Protein AF-A0A4R7D0V7-F1 (afdb_monomer)

Secondary structure (DSSP, 8-state):
-PPPGGG--SHHHHHHHHHHHHHHHHHHHHHHHHHHHHHHHHHHHHHHHHHHHHHHHHHHHHHHHHHHHHTT-

Sequence (73 aa):
MIRPLAYCESIQHFELSIDSIDNRIQELLELRKQYVAGCKALEEDKAAENRLSMQETGDALRIDIMNKIFLQQ

Solvent-accessible surface area (backbone atoms only — not comparable to full-atom values): 4133 Å² total; per-residue (Å²): 121,69,68,62,72,94,74,53,86,48,72,67,50,48,53,58,27,48,55,39,47,54,53,51,49,51,53,50,52,51,52,48,50,52,53,53,52,52,52,50,52,53,52,52,51,52,52,50,54,53,51,52,55,54,49,55,54,51,52,53,52,50,52,53,52,51,50,56,58,62,74,75,111

pLDDT: mean 87.79, std 11.61, range [54.44, 98.56]

Radius of gyration: 29.53 Å; Cα contacts (8 Å, |Δi|>4): 11; chains: 1; bounding box: 62×12×78 Å

Mean predicted aligned error: 9.74 Å

Structure (mmCIF, N/CA/C/O backbone):
data_AF-A0A4R7D0V7-F1
#
_entry.id   AF-A0A4R7D0V7-F1
#
loop_
_atom_site.group_PDB
_atom_site.id
_atom_site.type_symbol
_atom_site.label_atom_id
_atom_site.label_alt_id
_atom_site.label_comp_id
_atom_site.label_asym_id
_atom_site.label_entity_id
_atom_site.label_seq_id
_atom_site.pdbx_PDB_ins_code
_atom_site.Cartn_x
_atom_site.Cartn_y
_atom_site.Cartn_z
_atom_site.occupancy
_atom_site.B_iso_or_equiv
_atom_site.auth_seq_id
_atom_site.auth_comp_id
_atom_site.auth_asym_id
_atom_site.auth_atom_id
_atom_site.pdbx_PDB_model_num
ATOM 1 N N . MET A 1 1 ? 13.363 6.209 -10.190 1.00 70.94 1 MET A N 1
ATOM 2 C CA . MET A 1 1 ? 12.306 6.420 -11.210 1.00 70.94 1 MET A CA 1
ATOM 3 C C . MET A 1 1 ? 12.320 5.205 -12.112 1.00 70.94 1 MET A C 1
ATOM 5 O O . MET A 1 1 ? 13.375 4.898 -12.649 1.00 70.94 1 MET A O 1
ATOM 9 N N . ILE A 1 2 ? 11.199 4.495 -12.232 1.00 88.38 2 ILE A N 1
ATOM 10 C CA . ILE A 1 2 ? 11.141 3.267 -13.033 1.00 88.38 2 ILE A CA 1
ATOM 11 C C . ILE A 1 2 ? 11.115 3.659 -14.511 1.00 88.38 2 ILE A C 1
ATOM 13 O O . ILE A 1 2 ? 10.250 4.426 -14.942 1.00 88.38 2 ILE A O 1
ATOM 17 N N . ARG A 1 3 ? 12.085 3.164 -15.278 1.00 90.31 3 ARG A N 1
ATOM 18 C CA . ARG A 1 3 ? 12.148 3.371 -16.725 1.00 90.31 3 ARG A CA 1
ATOM 19 C C . ARG A 1 3 ? 11.056 2.530 -17.407 1.00 90.31 3 ARG A C 1
ATOM 21 O O . ARG A 1 3 ? 10.854 1.384 -17.008 1.00 90.31 3 ARG A O 1
ATOM 28 N N . PRO A 1 4 ? 10.367 3.034 -18.450 1.00 95.12 4 PRO A N 1
ATOM 29 C CA . PRO A 1 4 ? 9.450 2.196 -19.214 1.00 95.12 4 PRO A CA 1
ATOM 30 C C . PRO A 1 4 ? 10.207 1.075 -19.932 1.00 95.12 4 PRO A C 1
ATOM 32 O O . PRO A 1 4 ? 11.241 1.324 -20.551 1.00 95.12 4 PRO A O 1
ATOM 35 N N . LEU A 1 5 ? 9.657 -0.140 -19.891 1.00 93.69 5 LEU A N 1
ATOM 36 C CA . LEU A 1 5 ? 10.309 -1.359 -20.383 1.00 93.69 5 LEU A CA 1
ATOM 37 C C . LEU A 1 5 ? 10.794 -1.252 -21.838 1.00 93.69 5 LEU A C 1
ATOM 39 O O . LEU A 1 5 ? 11.870 -1.739 -22.166 1.00 93.69 5 LEU A O 1
ATOM 43 N N . ALA A 1 6 ? 10.030 -0.562 -22.690 1.00 95.38 6 ALA A N 1
ATOM 44 C CA . ALA A 1 6 ? 10.364 -0.342 -24.098 1.00 95.38 6 ALA A CA 1
ATOM 45 C C . ALA A 1 6 ? 11.667 0.454 -24.322 1.00 95.38 6 ALA A C 1
ATOM 47 O O . ALA A 1 6 ? 12.215 0.409 -25.416 1.00 95.38 6 ALA A O 1
ATOM 48 N N . TYR A 1 7 ? 12.164 1.165 -23.305 1.00 95.19 7 TYR A N 1
ATOM 49 C CA . TYR A 1 7 ? 13.410 1.937 -23.361 1.00 95.19 7 TYR A CA 1
ATOM 50 C C . TYR A 1 7 ? 14.571 1.248 -22.621 1.00 95.19 7 TYR A C 1
ATOM 52 O O . TYR A 1 7 ? 15.606 1.876 -22.365 1.00 95.19 7 TYR A O 1
ATOM 60 N N . CYS A 1 8 ? 14.406 -0.008 -22.198 1.00 96.25 8 CYS A N 1
ATOM 61 C CA . CYS A 1 8 ? 15.478 -0.796 -21.596 1.00 96.25 8 CYS A CA 1
ATOM 62 C C . CYS A 1 8 ? 16.324 -1.444 -22.700 1.00 96.25 8 CYS A C 1
ATOM 64 O O . CYS A 1 8 ? 15.851 -2.301 -23.436 1.00 96.25 8 CYS A O 1
ATOM 66 N N . GLU A 1 9 ? 17.586 -1.029 -22.798 1.00 97.00 9 GLU A N 1
ATOM 67 C CA . GLU A 1 9 ? 18.493 -1.383 -23.901 1.00 97.00 9 GLU A CA 1
ATOM 68 C C . GLU A 1 9 ? 19.729 -2.153 -23.413 1.00 97.00 9 GLU A C 1
ATOM 70 O O . GLU A 1 9 ? 20.477 -2.713 -24.208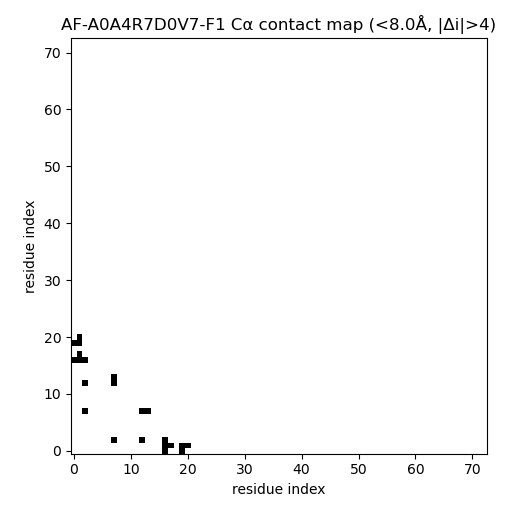 1.00 97.00 9 GLU A O 1
ATOM 75 N N . SER A 1 10 ? 19.956 -2.196 -22.099 1.00 97.88 10 SER A N 1
ATOM 76 C CA . SER A 1 10 ? 21.087 -2.874 -21.471 1.00 97.88 10 SER A CA 1
ATOM 77 C C . SER A 1 10 ? 20.635 -3.601 -20.211 1.00 97.88 10 SER A C 1
ATOM 79 O O . SER A 1 10 ? 19.649 -3.202 -19.590 1.00 97.88 10 SER A O 1
ATOM 81 N N . ILE A 1 11 ? 21.382 -4.633 -19.803 1.00 97.69 11 ILE A N 1
ATOM 82 C CA . ILE A 1 11 ? 21.145 -5.363 -18.543 1.00 97.69 11 ILE A CA 1
ATOM 83 C C . ILE A 1 11 ? 21.074 -4.380 -17.364 1.00 97.69 11 ILE A C 1
ATOM 85 O O . ILE A 1 11 ? 20.133 -4.433 -16.578 1.00 97.69 11 ILE A O 1
ATOM 89 N N . GLN A 1 12 ? 21.972 -3.392 -17.334 1.00 97.62 12 GLN A N 1
ATOM 90 C CA . GLN A 1 12 ? 21.998 -2.353 -16.307 1.00 97.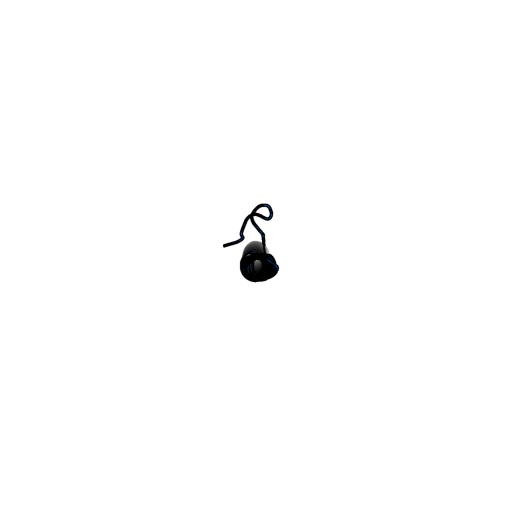62 12 GLN A CA 1
ATOM 91 C C . GLN A 1 12 ? 20.690 -1.538 -16.232 1.00 97.62 12 GLN A C 1
ATOM 93 O O . GLN A 1 12 ? 20.266 -1.157 -15.142 1.00 97.62 12 GLN A O 1
ATOM 98 N N . HIS A 1 13 ? 20.010 -1.266 -17.357 1.00 97.62 13 HIS A N 1
ATOM 99 C CA . HIS A 1 13 ? 18.703 -0.589 -17.327 1.00 97.62 13 HIS A CA 1
ATOM 100 C C . HIS A 1 13 ? 17.631 -1.436 -16.633 1.00 97.62 13 HIS A C 1
ATOM 102 O O . HIS A 1 13 ? 16.780 -0.879 -15.933 1.00 97.62 13 HIS A O 1
ATOM 108 N N . PHE A 1 14 ? 17.659 -2.757 -16.831 1.00 97.44 14 PHE A N 1
ATOM 109 C CA . PHE A 1 14 ? 16.736 -3.669 -16.159 1.00 97.44 14 PHE A CA 1
ATOM 110 C C . PHE A 1 14 ? 17.035 -3.737 -14.666 1.00 97.44 14 PHE A C 1
ATOM 112 O O . PHE A 1 14 ? 16.119 -3.525 -13.879 1.00 97.44 14 PHE A O 1
ATOM 119 N N . GLU A 1 15 ? 18.297 -3.937 -14.284 1.00 97.69 15 GLU A N 1
ATOM 120 C CA . GLU A 1 15 ? 18.723 -4.014 -12.879 1.00 97.69 15 GLU A CA 1
ATOM 121 C C . GLU A 1 15 ? 18.319 -2.757 -12.097 1.00 97.69 15 GLU A C 1
ATOM 123 O O . GLU A 1 15 ? 17.590 -2.853 -11.115 1.00 97.69 15 GLU A O 1
ATOM 128 N N . LEU A 1 16 ? 18.639 -1.559 -12.602 1.00 97.50 16 LEU A N 1
ATOM 129 C CA . LEU A 1 16 ? 18.261 -0.300 -11.940 1.00 97.50 16 LEU A CA 1
ATOM 130 C C . LEU A 1 16 ? 16.738 -0.092 -11.851 1.00 97.50 16 LEU A C 1
ATOM 132 O O . LEU A 1 16 ? 16.236 0.568 -10.932 1.00 97.50 16 LEU A O 1
ATOM 136 N N . SER A 1 17 ? 15.990 -0.611 -12.829 1.00 97.44 17 SER A N 1
ATOM 137 C CA . SER A 1 17 ? 14.526 -0.546 -12.815 1.00 97.44 17 SER A CA 1
ATOM 138 C C . SER A 1 17 ? 13.938 -1.517 -11.794 1.00 97.44 17 SER A C 1
ATOM 140 O O . SER A 1 17 ? 12.997 -1.136 -11.103 1.00 97.44 17 SER A O 1
ATOM 142 N N . ILE A 1 18 ? 14.507 -2.720 -11.668 1.00 97.25 18 ILE A N 1
ATOM 143 C CA . ILE A 1 18 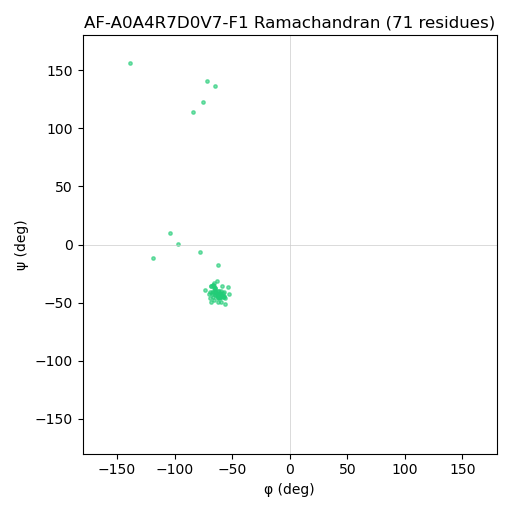? 14.151 -3.712 -10.644 1.00 97.25 18 ILE A CA 1
ATOM 144 C C . ILE A 1 18 ? 14.443 -3.147 -9.253 1.00 97.25 18 ILE A C 1
ATOM 146 O O . ILE A 1 18 ? 13.525 -3.076 -8.442 1.00 97.25 18 ILE A O 1
ATOM 150 N N . ASP A 1 19 ? 15.635 -2.595 -9.020 1.00 97.88 19 ASP A N 1
ATOM 151 C CA . ASP A 1 19 ? 15.983 -1.955 -7.743 1.00 97.88 19 ASP A CA 1
ATOM 152 C C . ASP A 1 19 ? 15.002 -0.825 -7.388 1.00 97.88 19 ASP A C 1
ATOM 154 O O . ASP A 1 19 ? 14.570 -0.664 -6.245 1.00 97.88 19 ASP A O 1
ATOM 158 N N . SER A 1 20 ? 14.606 -0.020 -8.381 1.00 97.56 20 SER A N 1
ATOM 159 C CA . SER A 1 20 ? 13.603 1.034 -8.185 1.00 97.56 20 SER A CA 1
ATOM 160 C C . SER A 1 20 ? 12.218 0.473 -7.838 1.00 97.56 20 SER A C 1
ATOM 162 O O . SER A 1 20 ? 11.500 1.086 -7.045 1.00 97.56 20 SER A O 1
ATOM 164 N N . ILE A 1 21 ? 11.824 -0.654 -8.439 1.00 97.69 21 ILE A N 1
ATOM 165 C CA . ILE A 1 21 ? 10.565 -1.349 -8.140 1.00 97.69 21 ILE A CA 1
ATOM 166 C C . ILE A 1 21 ? 10.596 -1.888 -6.711 1.00 97.69 21 ILE A C 1
ATOM 168 O O . ILE A 1 21 ? 9.658 -1.635 -5.956 1.00 97.69 21 ILE A O 1
ATOM 172 N N . ASP A 1 22 ? 11.676 -2.555 -6.317 1.00 98.44 22 ASP A N 1
ATOM 173 C CA . ASP A 1 22 ? 11.805 -3.169 -4.996 1.00 98.44 22 ASP A CA 1
ATOM 174 C C . ASP A 1 22 ? 11.778 -2.124 -3.879 1.00 98.44 22 ASP A C 1
ATOM 176 O O . ASP A 1 22 ? 11.040 -2.276 -2.902 1.00 98.44 22 ASP A O 1
ATOM 180 N N . ASN A 1 23 ? 12.476 -0.999 -4.065 1.00 98.00 23 ASN A N 1
ATOM 181 C CA . ASN A 1 23 ? 12.390 0.138 -3.146 1.00 98.00 23 ASN A CA 1
ATOM 182 C C . ASN A 1 23 ? 10.948 0.654 -3.022 1.00 98.00 23 ASN A C 1
ATOM 184 O O . ASN A 1 23 ? 10.444 0.865 -1.917 1.00 98.00 23 ASN A O 1
ATOM 188 N N . ARG A 1 24 ? 10.234 0.796 -4.147 1.00 97.81 24 ARG A N 1
ATOM 189 C CA . ARG A 1 24 ? 8.840 1.257 -4.130 1.00 97.81 24 ARG A CA 1
ATOM 190 C C . ARG A 1 24 ? 7.903 0.255 -3.452 1.00 97.81 24 ARG A C 1
ATOM 192 O O . ARG A 1 24 ? 6.963 0.666 -2.773 1.00 97.81 24 ARG A O 1
ATOM 199 N N . ILE A 1 25 ? 8.149 -1.044 -3.606 1.00 98.44 25 ILE A N 1
ATOM 200 C CA . ILE A 1 25 ? 7.415 -2.096 -2.893 1.00 98.44 25 ILE A CA 1
ATOM 201 C C . ILE A 1 25 ? 7.632 -1.958 -1.384 1.00 98.44 25 ILE A C 1
ATOM 203 O O . ILE A 1 25 ? 6.658 -1.999 -0.634 1.00 98.44 25 ILE A O 1
ATOM 207 N N . GLN A 1 26 ? 8.870 -1.746 -0.930 1.00 98.38 26 GLN A N 1
ATOM 208 C CA . GLN A 1 26 ? 9.162 -1.551 0.494 1.00 98.38 26 GLN A CA 1
ATOM 209 C C . GLN A 1 26 ? 8.434 -0.330 1.070 1.00 98.38 26 GLN A C 1
ATOM 211 O O . GLN A 1 26 ? 7.790 -0.445 2.115 1.00 98.38 26 GLN A O 1
ATOM 216 N N . GLU A 1 27 ? 8.452 0.805 0.366 1.00 98.25 27 GLU A N 1
ATOM 217 C CA . GLU A 1 27 ? 7.700 2.007 0.756 1.00 98.25 27 GLU A CA 1
ATOM 218 C C . GLU A 1 27 ? 6.196 1.726 0.892 1.00 98.25 27 GLU A C 1
ATOM 220 O O . GLU A 1 27 ? 5.563 2.121 1.873 1.00 98.25 27 GLU A O 1
ATOM 225 N N . LEU A 1 28 ? 5.611 1.012 -0.076 1.00 98.50 28 LEU A N 1
ATOM 226 C CA . LEU A 1 28 ? 4.188 0.664 -0.064 1.00 98.50 28 LEU A CA 1
ATOM 227 C C . LEU A 1 28 ? 3.839 -0.331 1.048 1.00 98.50 28 LEU A C 1
ATOM 229 O O . LEU A 1 28 ? 2.766 -0.230 1.645 1.00 98.50 28 LEU A O 1
ATOM 233 N N . LEU A 1 29 ? 4.728 -1.276 1.354 1.00 98.50 29 LEU A N 1
ATOM 234 C CA . LEU A 1 29 ? 4.555 -2.194 2.479 1.00 98.50 29 LEU A CA 1
ATOM 235 C C . LEU A 1 29 ? 4.581 -1.449 3.812 1.00 98.50 29 LEU A C 1
ATOM 237 O O . LEU A 1 29 ? 3.770 -1.755 4.687 1.00 98.50 29 LEU A O 1
ATOM 241 N N . GLU A 1 30 ? 5.466 -0.466 3.965 1.00 98.50 30 GLU A N 1
ATOM 242 C CA . GLU A 1 30 ? 5.517 0.358 5.170 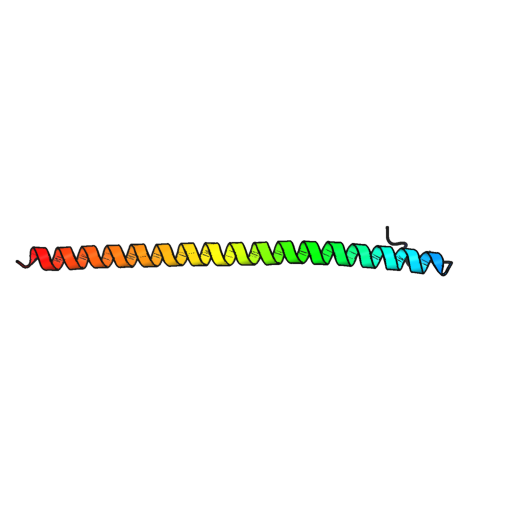1.00 98.50 30 GLU A CA 1
ATOM 243 C C . GLU A 1 30 ? 4.262 1.222 5.309 1.00 98.50 30 GLU A C 1
ATOM 245 O O . GLU A 1 30 ? 3.615 1.217 6.357 1.00 98.50 30 GLU A O 1
ATOM 250 N N . LEU A 1 31 ? 3.826 1.857 4.219 1.00 98.38 31 LEU A N 1
ATOM 251 C CA . LEU A 1 31 ? 2.564 2.591 4.193 1.00 98.38 31 LEU A CA 1
ATOM 252 C C . LEU A 1 31 ? 1.383 1.684 4.569 1.00 98.38 31 LEU A C 1
ATOM 254 O O . LEU A 1 31 ? 0.553 2.047 5.400 1.00 98.38 31 LEU A O 1
ATOM 258 N N . ARG A 1 32 ? 1.330 0.460 4.029 1.00 98.56 32 ARG A N 1
ATOM 259 C CA . ARG A 1 32 ? 0.304 -0.529 4.388 1.00 98.56 32 ARG A CA 1
ATOM 260 C C . ARG A 1 32 ? 0.307 -0.834 5.887 1.00 98.56 32 ARG A C 1
ATOM 262 O O . ARG A 1 32 ? -0.773 -0.946 6.463 1.00 98.56 32 ARG A O 1
ATOM 269 N N . LYS A 1 33 ? 1.474 -0.975 6.529 1.00 98.31 33 LYS A N 1
ATOM 270 C CA . LYS A 1 33 ? 1.544 -1.193 7.987 1.00 98.31 33 LYS A CA 1
ATOM 271 C C . LYS A 1 33 ? 0.926 -0.027 8.753 1.00 98.31 33 LYS A C 1
ATOM 273 O O . LYS A 1 33 ? 0.178 -0.278 9.692 1.00 98.31 33 LYS A O 1
ATOM 278 N N . GLN A 1 34 ? 1.180 1.211 8.329 1.00 98.38 34 GLN A N 1
ATOM 279 C CA . GLN A 1 34 ? 0.592 2.403 8.950 1.00 98.38 34 GLN A CA 1
ATOM 280 C C . GLN A 1 34 ? -0.936 2.404 8.834 1.00 98.38 34 GLN A C 1
ATOM 282 O O . GLN A 1 34 ? -1.621 2.612 9.832 1.00 98.38 34 GLN A O 1
ATOM 287 N N . TYR A 1 35 ? -1.484 2.083 7.658 1.00 98.44 35 TYR A N 1
ATOM 288 C CA . TYR A 1 35 ? -2.937 1.957 7.486 1.00 98.44 35 TYR A CA 1
ATOM 289 C C . TYR A 1 35 ? -3.533 0.834 8.340 1.00 98.44 35 TYR A C 1
ATOM 291 O O . TYR A 1 35 ? -4.560 1.036 8.979 1.00 98.44 35 TYR A O 1
ATOM 299 N N . VAL A 1 36 ? -2.881 -0.332 8.405 1.00 97.94 36 VAL A N 1
ATOM 300 C CA . VAL A 1 36 ? -3.323 -1.440 9.269 1.00 97.94 36 VAL A CA 1
ATOM 301 C C . VAL A 1 36 ? -3.309 -1.031 10.743 1.00 97.94 36 VAL A C 1
ATOM 303 O O . VAL A 1 36 ? -4.251 -1.346 11.467 1.00 97.94 36 VAL A O 1
ATOM 306 N N . ALA A 1 37 ? -2.268 -0.327 11.193 1.00 97.19 37 ALA A N 1
ATOM 307 C CA . ALA A 1 37 ? -2.194 0.195 12.554 1.00 97.19 37 ALA A CA 1
ATOM 308 C C . ALA A 1 37 ? -3.314 1.212 12.829 1.00 97.19 37 ALA A C 1
ATOM 310 O O . ALA A 1 37 ? -3.982 1.113 13.854 1.0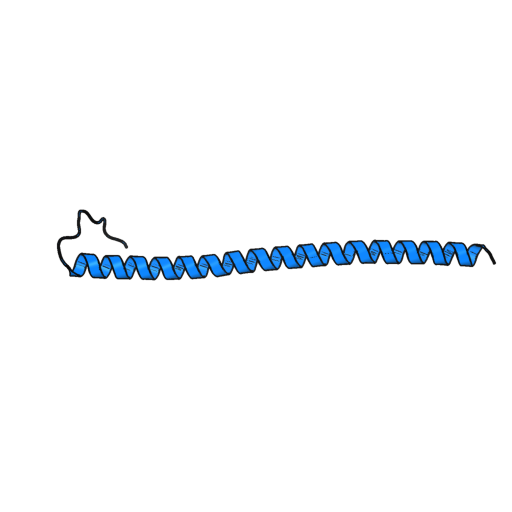0 97.19 37 ALA A O 1
ATOM 311 N N . GLY A 1 38 ? -3.580 2.122 11.887 1.00 96.81 38 GLY A N 1
ATOM 312 C CA . GLY A 1 38 ? -4.684 3.079 11.978 1.00 96.81 38 GLY A CA 1
ATOM 313 C C . GLY A 1 38 ? -6.057 2.405 12.058 1.00 96.81 38 GLY A C 1
ATOM 314 O O . GLY A 1 38 ? -6.876 2.790 12.885 1.00 96.81 38 GLY A O 1
ATOM 315 N N . CYS A 1 39 ? -6.304 1.359 11.261 1.00 95.44 39 CYS A N 1
ATOM 316 C CA . CYS A 1 39 ? -7.546 0.584 11.345 1.00 95.44 39 CYS A CA 1
ATOM 317 C C . CYS A 1 39 ? -7.730 -0.055 12.725 1.00 95.44 39 CYS A C 1
ATOM 319 O O . CYS A 1 39 ? -8.809 0.057 13.298 1.00 95.44 39 CYS A O 1
ATOM 321 N N . LYS A 1 40 ? -6.679 -0.678 13.273 1.00 94.94 40 LYS A N 1
ATOM 322 C CA . LYS A 1 40 ? -6.735 -1.299 14.604 1.00 94.94 40 LYS A CA 1
ATOM 323 C C . LYS A 1 40 ? -7.010 -0.284 15.708 1.00 94.94 40 LYS A C 1
ATOM 325 O O . LYS A 1 40 ? -7.866 -0.539 16.543 1.00 94.94 40 LYS A O 1
ATOM 330 N N . ALA A 1 41 ? -6.342 0.869 15.673 1.00 94.06 41 ALA A N 1
ATOM 331 C CA . ALA A 1 41 ? -6.583 1.937 16.641 1.00 94.06 41 ALA A CA 1
ATOM 332 C C . ALA A 1 41 ? -8.056 2.388 16.621 1.00 94.06 41 ALA A C 1
ATOM 334 O O . ALA A 1 41 ? -8.701 2.446 17.660 1.00 94.06 41 ALA A O 1
ATOM 335 N N . LEU A 1 42 ? -8.630 2.588 15.428 1.00 93.38 42 LEU A N 1
ATOM 336 C CA . LEU A 1 42 ? -10.043 2.962 15.286 1.00 93.38 42 LEU A CA 1
ATOM 337 C C . LEU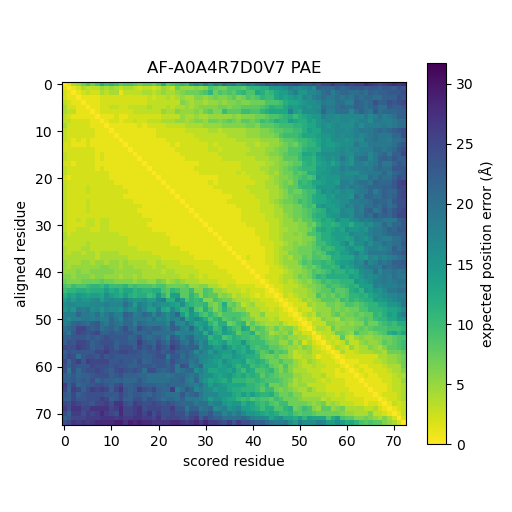 A 1 42 ? -11.018 1.867 15.753 1.00 93.38 42 LEU A C 1
ATOM 339 O O . LEU A 1 42 ? -12.110 2.176 16.228 1.00 93.38 42 LEU A O 1
ATOM 343 N N . GLU A 1 43 ? -10.674 0.590 15.585 1.00 91.50 43 GLU A N 1
ATOM 344 C CA . GLU A 1 43 ? -11.472 -0.527 16.10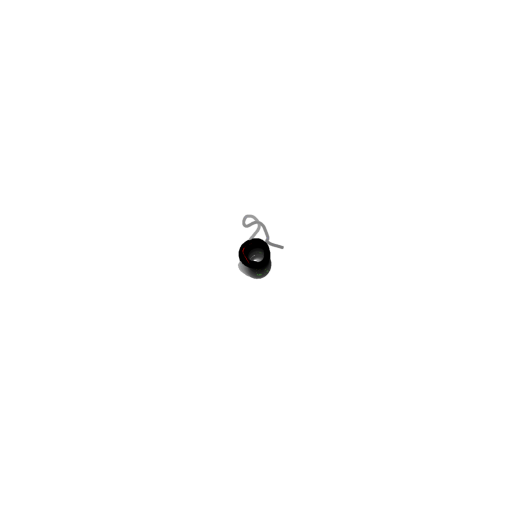8 1.00 91.50 43 GLU A CA 1
ATOM 345 C C . GLU A 1 43 ? -11.419 -0.595 17.640 1.00 91.50 43 GLU A C 1
ATOM 347 O O . GLU A 1 43 ? -12.450 -0.818 18.280 1.00 91.50 43 GLU A O 1
ATOM 352 N N . GLU A 1 44 ? -10.246 -0.371 18.232 1.00 87.94 44 GLU A N 1
ATOM 353 C CA . GLU A 1 44 ? -10.050 -0.327 19.684 1.00 87.94 44 GLU A CA 1
ATOM 354 C C . GLU A 1 44 ? -10.793 0.848 20.327 1.00 87.94 44 GLU A C 1
ATOM 356 O O . GLU A 1 44 ? -11.476 0.642 21.337 1.00 87.94 44 GLU A O 1
ATOM 361 N N . ASP A 1 45 ? -10.736 2.030 19.710 1.00 85.19 45 ASP A N 1
ATOM 362 C CA . ASP A 1 45 ? -11.461 3.227 20.148 1.00 85.19 45 ASP A CA 1
ATOM 363 C C . ASP A 1 45 ? -12.974 2.978 20.145 1.00 85.19 45 ASP A C 1
ATOM 365 O O . ASP A 1 45 ? -13.639 3.153 21.168 1.00 85.19 45 ASP A O 1
ATOM 369 N N . LYS A 1 46 ? -13.520 2.435 19.048 1.00 81.69 46 LYS A N 1
ATOM 370 C CA . LYS A 1 46 ? -14.942 2.051 18.973 1.00 81.69 46 LYS A CA 1
ATOM 371 C C . LYS A 1 46 ? -15.318 1.009 20.019 1.00 81.69 46 LYS A C 1
ATOM 373 O O . LYS A 1 46 ? -16.402 1.063 20.599 1.00 81.69 46 LYS A O 1
ATOM 378 N N . ALA A 1 47 ? -14.446 0.033 20.265 1.00 77.06 47 ALA A N 1
ATOM 379 C CA . ALA A 1 47 ? -14.690 -0.972 21.289 1.00 77.06 47 ALA A CA 1
ATOM 380 C C . ALA A 1 47 ? -14.673 -0.359 22.701 1.00 77.06 47 ALA A C 1
ATOM 382 O O . ALA A 1 47 ? -15.430 -0.806 23.563 1.00 77.06 47 ALA A O 1
ATOM 383 N N . ALA A 1 48 ? -13.836 0.651 22.952 1.00 74.56 48 ALA A N 1
ATOM 384 C CA . ALA A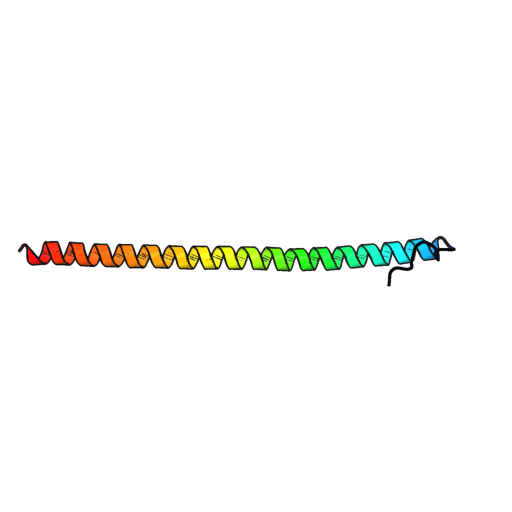 1 48 ? -13.792 1.380 24.216 1.00 74.56 48 ALA A CA 1
ATOM 385 C C . ALA A 1 48 ? -15.045 2.240 24.429 1.00 74.56 48 ALA A C 1
ATOM 387 O O . ALA A 1 48 ? -15.657 2.142 25.493 1.00 74.56 48 ALA A O 1
ATOM 388 N N . GLU A 1 49 ? -15.473 2.991 23.413 1.00 72.81 49 GLU A N 1
ATOM 389 C CA . GLU A 1 49 ? -16.727 3.759 23.428 1.00 72.81 49 GLU A CA 1
ATOM 390 C C . GLU A 1 49 ? -17.931 2.858 23.726 1.00 72.81 49 GLU A C 1
ATOM 392 O O . GLU A 1 49 ? -18.750 3.157 24.598 1.00 72.81 49 GLU A O 1
ATOM 397 N N . ASN A 1 50 ? -18.005 1.698 23.068 1.00 69.75 50 ASN A N 1
ATOM 398 C CA . ASN A 1 50 ? -19.109 0.767 23.271 1.00 69.75 50 ASN A CA 1
ATOM 399 C C . ASN A 1 50 ? -19.125 0.205 24.708 1.00 69.75 50 ASN A C 1
ATOM 401 O O . ASN A 1 50 ? -20.187 0.109 25.323 1.00 69.75 50 ASN A O 1
ATOM 405 N N . ARG A 1 51 ? -17.952 -0.097 25.291 1.00 74.62 51 ARG A N 1
ATOM 406 C CA . ARG A 1 51 ? -17.835 -0.542 26.695 1.00 74.62 51 ARG A CA 1
ATOM 407 C C . ARG A 1 51 ? -18.278 0.531 27.692 1.00 74.62 51 ARG A C 1
ATOM 409 O O . ARG A 1 51 ? -19.002 0.201 28.629 1.00 74.62 51 ARG A O 1
ATOM 416 N N . LEU A 1 52 ? -17.878 1.786 27.478 1.00 71.25 52 LEU A N 1
ATOM 417 C CA . LEU A 1 52 ? -18.292 2.922 28.310 1.00 71.25 52 LEU A CA 1
ATOM 418 C C . LEU A 1 52 ? -19.816 3.095 28.283 1.00 71.25 52 LEU A C 1
ATOM 420 O O . LEU A 1 52 ? -20.436 3.166 29.342 1.00 71.25 52 LEU A O 1
ATOM 424 N N . SER A 1 53 ? -20.432 3.028 27.097 1.00 69.69 53 SER A N 1
ATOM 425 C CA . SER A 1 53 ? -21.892 3.149 26.958 1.00 69.69 53 SER A CA 1
ATOM 426 C C . SER A 1 53 ? -22.663 2.048 27.705 1.00 69.69 53 SER A C 1
ATOM 428 O O . SER A 1 53 ? -23.662 2.317 28.373 1.00 69.69 53 SER A O 1
ATOM 430 N N . MET A 1 54 ? -22.169 0.802 27.670 1.00 67.19 54 MET A N 1
ATOM 431 C CA . MET A 1 54 ? -22.787 -0.307 28.401 1.00 67.19 54 MET A CA 1
ATOM 432 C C . MET A 1 54 ? -22.646 -0.144 29.919 1.00 67.19 54 MET A C 1
ATOM 434 O O . MET A 1 54 ? -23.569 -0.484 30.661 1.00 67.19 54 MET A O 1
ATOM 438 N N . GLN A 1 55 ? -21.524 0.398 30.391 1.00 68.31 55 GLN A N 1
ATOM 439 C CA . GLN A 1 55 ? -21.286 0.614 31.816 1.00 68.31 55 GLN A CA 1
ATOM 440 C C . GLN A 1 55 ? -22.179 1.729 32.378 1.00 68.31 55 GLN A C 1
ATOM 442 O O . GLN A 1 55 ? -22.820 1.520 33.406 1.00 68.31 55 GLN A O 1
ATOM 447 N N . GLU A 1 56 ? -22.339 2.840 31.653 1.00 68.25 56 GLU A N 1
ATOM 448 C CA . GLU A 1 56 ? -23.261 3.925 32.026 1.00 68.25 56 GLU A CA 1
ATOM 449 C C . GLU A 1 56 ? -24.715 3.440 32.120 1.00 68.25 56 GLU A C 1
ATOM 451 O O . GLU A 1 56 ? -25.421 3.753 33.082 1.00 68.25 56 GLU A O 1
ATOM 456 N N . THR A 1 57 ? -25.165 2.606 31.173 1.00 73.00 57 THR A N 1
ATOM 457 C CA . THR A 1 57 ? -26.509 2.006 31.256 1.00 73.00 57 THR A CA 1
ATOM 458 C C . THR A 1 57 ? -26.664 1.035 32.428 1.00 73.00 57 THR A C 1
ATOM 460 O O . THR A 1 57 ? -27.720 1.010 33.063 1.00 73.00 57 THR A O 1
ATOM 463 N N . GLY A 1 58 ? -25.626 0.257 32.750 1.00 70.38 58 GLY A N 1
ATOM 464 C CA . GLY A 1 58 ? -25.633 -0.657 33.893 1.00 70.38 58 GLY A CA 1
ATOM 465 C C . GLY A 1 58 ? -25.680 0.077 35.235 1.00 70.38 58 GLY A C 1
ATOM 466 O O . GLY A 1 58 ? -26.437 -0.315 36.129 1.00 70.38 58 GLY A O 1
ATOM 467 N N . ASP A 1 59 ? -24.926 1.167 35.355 1.00 75.56 59 ASP A N 1
ATOM 468 C CA . ASP A 1 59 ? -24.897 2.010 36.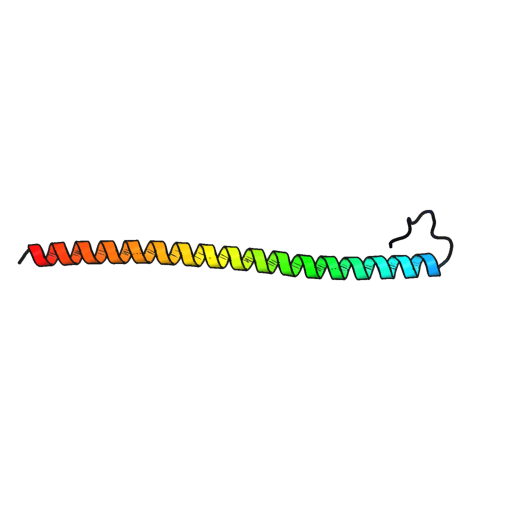550 1.00 75.56 59 ASP A CA 1
ATOM 469 C C . ASP A 1 59 ? -26.231 2.745 36.749 1.00 75.56 59 ASP A C 1
ATOM 471 O O . ASP A 1 59 ? -26.767 2.754 37.861 1.00 75.56 59 ASP A O 1
ATOM 475 N N . ALA A 1 60 ? -26.844 3.253 35.673 1.00 73.56 60 ALA A N 1
ATOM 476 C CA . ALA A 1 60 ? -28.177 3.856 35.724 1.00 73.56 60 ALA A CA 1
ATOM 477 C C . ALA A 1 60 ? -29.254 2.860 36.195 1.00 73.56 60 ALA A C 1
ATOM 479 O O . ALA A 1 60 ? -30.079 3.193 37.050 1.00 73.56 60 ALA A O 1
ATOM 480 N N . LEU A 1 61 ? -29.220 1.616 35.696 1.00 78.75 61 LEU A N 1
ATOM 481 C CA . LEU A 1 61 ? -30.152 0.562 36.112 1.00 78.75 61 LEU A CA 1
ATOM 482 C C . LEU A 1 61 ? -29.982 0.205 37.596 1.00 78.75 61 LEU A C 1
ATOM 484 O O . LEU A 1 61 ? -30.962 -0.000 38.313 1.00 78.75 61 LEU A O 1
ATOM 488 N N . ARG A 1 62 ? -28.732 0.140 38.068 1.00 82.25 62 ARG A N 1
ATOM 489 C CA . ARG A 1 62 ? -28.411 -0.123 39.477 1.00 82.25 62 ARG A CA 1
ATOM 490 C C . ARG A 1 62 ? -28.950 0.962 40.398 1.00 82.25 62 ARG A C 1
ATOM 492 O O . ARG A 1 62 ? -29.524 0.627 41.433 1.00 82.25 62 ARG A O 1
ATOM 499 N N . ILE A 1 63 ? -28.778 2.230 40.028 1.00 82.19 63 ILE A N 1
ATOM 500 C CA . ILE A 1 63 ? -29.296 3.369 40.796 1.00 82.19 63 ILE A CA 1
ATOM 501 C C . ILE A 1 63 ? -30.827 3.304 40.880 1.00 82.19 63 ILE A C 1
ATOM 503 O O . ILE A 1 63 ? -31.380 3.447 41.969 1.00 82.19 63 ILE A O 1
ATOM 507 N N . ASP A 1 64 ? -31.514 3.023 39.769 1.00 84.31 64 ASP A N 1
ATOM 508 C CA . ASP A 1 64 ? -32.979 2.892 39.748 1.00 84.31 64 ASP A CA 1
ATOM 509 C C . ASP A 1 64 ? -33.478 1.747 40.649 1.00 84.31 64 ASP A C 1
ATOM 511 O O . ASP A 1 64 ? -34.412 1.925 41.434 1.00 84.31 64 ASP A O 1
ATOM 515 N N . ILE A 1 65 ? -32.817 0.584 40.609 1.00 86.88 65 ILE A N 1
ATOM 516 C CA . ILE A 1 65 ? -33.141 -0.553 41.488 1.00 86.88 65 ILE A CA 1
ATOM 517 C C . ILE A 1 65 ? -32.926 -0.190 42.962 1.00 86.88 65 ILE A C 1
ATOM 519 O O . ILE A 1 65 ? -33.796 -0.462 43.790 1.00 86.88 65 ILE A O 1
ATOM 523 N N . MET A 1 66 ? -31.796 0.439 43.300 1.00 83.50 66 MET A N 1
ATOM 524 C CA . MET A 1 66 ? -31.500 0.857 44.676 1.00 83.50 66 MET A CA 1
ATOM 525 C C . MET A 1 66 ? -32.535 1.856 45.199 1.00 83.50 66 MET A C 1
ATOM 527 O O . MET A 1 66 ? -33.026 1.698 46.317 1.00 83.50 66 MET A O 1
ATOM 531 N N . ASN A 1 67 ? -32.931 2.829 44.376 1.00 81.62 67 ASN A N 1
ATOM 532 C CA . ASN A 1 67 ? -33.977 3.785 44.729 1.00 81.62 67 ASN A CA 1
ATOM 533 C C . ASN A 1 67 ? -35.328 3.095 44.955 1.00 81.62 67 ASN A C 1
ATOM 535 O O . ASN A 1 67 ? -36.014 3.400 45.928 1.00 81.62 67 ASN A O 1
ATOM 539 N N . LYS A 1 68 ? -35.701 2.127 44.109 1.00 85.31 68 LYS A N 1
ATOM 540 C CA . LYS A 1 68 ? -36.943 1.353 44.280 1.00 85.31 68 LYS A CA 1
ATOM 541 C C . LYS A 1 68 ? -36.961 0.538 45.571 1.00 85.31 68 LYS A C 1
ATOM 543 O O . LYS A 1 68 ? -37.998 0.490 46.221 1.00 85.31 68 LYS A O 1
ATOM 548 N N . ILE A 1 69 ? -35.840 -0.075 45.954 1.00 84.81 69 ILE A N 1
ATOM 549 C CA . ILE A 1 69 ? -35.725 -0.825 47.217 1.00 84.81 69 ILE A CA 1
ATOM 550 C C . ILE A 1 69 ? -35.815 0.121 48.419 1.00 84.81 69 ILE A C 1
ATOM 552 O O . ILE A 1 69 ? -36.489 -0.189 49.398 1.00 84.81 69 ILE A O 1
ATOM 556 N N . PHE A 1 70 ? -35.150 1.275 48.349 1.00 76.88 70 PHE A N 1
ATOM 557 C CA . PHE A 1 70 ? -35.134 2.253 49.436 1.00 76.88 70 PHE A CA 1
ATOM 558 C C . PHE A 1 70 ? -36.511 2.891 49.679 1.00 76.88 70 PHE A C 1
ATOM 560 O O . PHE A 1 70 ? -36.872 3.136 50.820 1.00 76.88 70 PHE A O 1
ATOM 567 N N . LEU A 1 71 ? -37.303 3.108 48.623 1.00 69.88 71 LEU A N 1
ATOM 568 C CA . LEU A 1 71 ? -38.657 3.675 48.708 1.00 69.88 71 LEU A CA 1
ATOM 569 C C . LEU A 1 71 ? -39.736 2.677 49.176 1.00 69.88 71 LEU A C 1
ATOM 571 O O . LEU A 1 71 ? -40.887 3.072 49.352 1.00 69.88 71 LEU A O 1
ATOM 575 N N . GLN A 1 72 ? -39.399 1.392 49.325 1.00 65.31 72 GLN A N 1
ATOM 576 C CA . GLN A 1 72 ? -40.313 0.344 49.803 1.00 65.31 72 GLN A CA 1
ATOM 577 C C . GLN A 1 72 ? -40.174 0.042 51.307 1.00 65.31 72 GLN A C 1
ATOM 579 O O . GLN A 1 72 ? -40.892 -0.827 51.806 1.00 65.31 72 GLN A O 1
ATOM 584 N N . GLN A 1 73 ? -39.275 0.734 52.017 1.00 54.44 73 GLN A N 1
ATOM 585 C CA . GLN A 1 73 ? -39.125 0.694 53.480 1.00 54.44 73 GLN A CA 1
ATOM 586 C C . GLN A 1 73 ? -39.689 1.966 54.113 1.00 54.44 73 GLN A C 1
ATOM 588 O O . GLN A 1 73 ? -40.228 1.850 55.235 1.00 54.44 73 GLN A O 1
#

Organism: NCBI:txid1476465

Foldseek 3Di:
DADPPVPDDDPVNVVVNVVVVVVVVVVVVVVVVVVVVVVVVVVVVVVVVVVVVVVVVVVVVVVVVVVVVVVVD